Protein AF-A0A920HXW8-F1 (afdb_monomer_lite)

Secondary structure (DSSP, 8-state):
--HHHHHHHHHHHHHHH--HHHHHHHHHH---TT-TTHHHHHHHHHHHHHHHHHT--

Structure (mmCIF, N/CA/C/O backbone):
data_AF-A0A920HXW8-F1
#
_entry.id   AF-A0A920HXW8-F1
#
loop_
_atom_site.group_PDB
_atom_site.id
_atom_site.type_symbol
_atom_site.label_atom_id
_atom_site.label_alt_id
_atom_site.label_comp_id
_atom_site.label_asym_id
_atom_site.label_entity_id
_atom_site.label_seq_id
_atom_site.pdbx_PDB_ins_code
_atom_site.Cartn_x
_atom_site.Cartn_y
_atom_site.Cartn_z
_atom_site.occupancy
_atom_site.B_iso_or_equiv
_atom_site.auth_seq_id
_atom_site.auth_comp_id
_atom_site.auth_asym_id
_atom_site.auth_atom_id
_atom_site.pdbx_PDB_model_num
ATOM 1 N N . MET A 1 1 ? 3.609 -10.853 -13.511 1.00 60.66 1 MET A N 1
ATOM 2 C CA . MET A 1 1 ? 2.382 -10.060 -13.288 1.00 60.66 1 MET A CA 1
ATOM 3 C C . MET A 1 1 ? 2.700 -8.628 -13.666 1.00 60.66 1 MET A C 1
ATOM 5 O O . MET A 1 1 ? 3.745 -8.138 -13.263 1.00 60.66 1 MET A O 1
ATOM 9 N N . ASP A 1 2 ? 1.875 -8.016 -14.504 1.00 87.81 2 ASP A N 1
ATOM 10 C CA . ASP A 1 2 ? 2.061 -6.639 -14.959 1.00 87.81 2 ASP A CA 1
ATOM 11 C C . ASP A 1 2 ? 1.981 -5.666 -13.759 1.00 87.81 2 ASP A C 1
ATOM 13 O O . ASP A 1 2 ? 1.033 -5.743 -12.968 1.00 87.81 2 ASP A O 1
ATOM 17 N N . LYS A 1 3 ? 2.999 -4.808 -13.577 1.00 86.38 3 LYS A N 1
ATOM 18 C CA . LYS A 1 3 ? 3.072 -3.869 -12.441 1.00 86.38 3 LYS A CA 1
ATOM 19 C C . LYS A 1 3 ? 1.934 -2.851 -12.474 1.00 86.38 3 LYS A C 1
ATOM 21 O O . LYS A 1 3 ? 1.405 -2.513 -11.420 1.00 86.38 3 LYS A O 1
ATOM 26 N N . GLU A 1 4 ? 1.520 -2.407 -13.655 1.00 90.50 4 GLU A N 1
ATOM 27 C CA . GLU A 1 4 ? 0.389 -1.497 -13.822 1.00 90.50 4 GLU A CA 1
ATOM 28 C C . GLU A 1 4 ? -0.911 -2.184 -13.391 1.00 90.50 4 GLU A C 1
ATOM 30 O O . GLU A 1 4 ? -1.681 -1.636 -1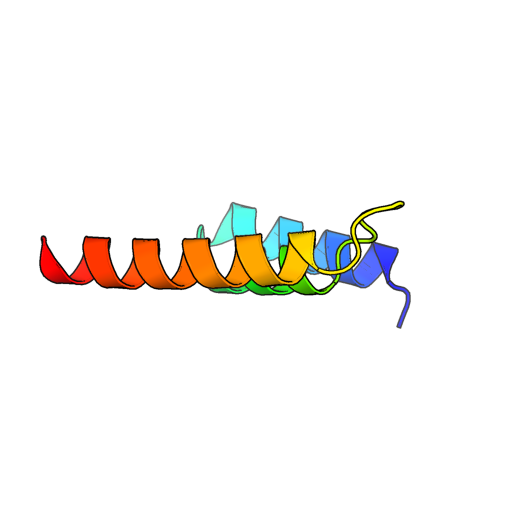2.597 1.00 90.50 4 GLU A O 1
ATOM 35 N N . LYS A 1 5 ? -1.115 -3.440 -13.813 1.00 94.88 5 LYS A N 1
ATOM 36 C CA . LYS A 1 5 ? -2.272 -4.241 -13.381 1.00 94.88 5 LYS A CA 1
ATOM 37 C C . LYS A 1 5 ? -2.293 -4.446 -11.864 1.00 94.88 5 LYS A C 1
ATOM 39 O O . LYS A 1 5 ? -3.359 -4.356 -11.258 1.00 94.88 5 LYS A O 1
ATOM 44 N N . TYR A 1 6 ? -1.138 -4.708 -11.252 1.00 94.50 6 TYR A N 1
ATOM 45 C CA . TYR A 1 6 ? -1.023 -4.843 -9.798 1.00 94.50 6 TYR A CA 1
ATOM 46 C C . TYR A 1 6 ? -1.384 -3.545 -9.068 1.00 94.50 6 TYR A C 1
ATOM 48 O O . TYR A 1 6 ? -2.206 -3.563 -8.153 1.00 94.50 6 TYR A O 1
ATOM 56 N N . MET A 1 7 ? -0.831 -2.413 -9.509 1.00 95.00 7 MET A N 1
ATOM 57 C CA . MET A 1 7 ? -1.120 -1.100 -8.926 1.00 95.00 7 MET A CA 1
ATOM 58 C C . MET A 1 7 ? -2.604 -0.734 -9.058 1.00 95.00 7 MET A C 1
ATOM 60 O O . MET A 1 7 ? -3.211 -0.242 -8.106 1.00 95.00 7 MET A O 1
ATOM 64 N N . LYS A 1 8 ? -3.223 -1.046 -10.203 1.00 95.50 8 LYS A N 1
ATOM 65 C CA . LYS A 1 8 ? -4.660 -0.844 -10.426 1.00 95.50 8 LYS A CA 1
ATOM 66 C C . LYS A 1 8 ? -5.518 -1.699 -9.490 1.00 95.50 8 LYS A C 1
ATOM 68 O O . LYS A 1 8 ? -6.502 -1.202 -8.946 1.00 95.50 8 LYS A O 1
ATOM 73 N N . ASP A 1 9 ? -5.146 -2.960 -9.269 1.00 96.69 9 ASP A N 1
ATOM 74 C CA . ASP A 1 9 ? -5.842 -3.853 -8.333 1.00 96.69 9 ASP A CA 1
ATOM 75 C C . ASP A 1 9 ? -5.758 -3.346 -6.882 1.00 96.69 9 ASP A C 1
ATOM 77 O O . ASP A 1 9 ? -6.775 -3.289 -6.186 1.00 96.69 9 ASP A O 1
ATOM 81 N N . LEU A 1 10 ? -4.578 -2.891 -6.444 1.00 96.75 10 LEU A N 1
ATOM 82 C CA . LEU A 1 10 ? -4.401 -2.265 -5.129 1.00 96.75 10 LEU A CA 1
ATOM 83 C C . LEU A 1 10 ? -5.279 -1.017 -4.970 1.00 96.75 10 LEU A C 1
ATOM 85 O O . LEU A 1 10 ? -5.956 -0.870 -3.951 1.00 96.75 10 LEU A O 1
ATOM 89 N N . TRP A 1 11 ? -5.329 -0.156 -5.990 1.00 95.44 11 TRP A N 1
ATOM 90 C CA . TRP A 1 11 ? -6.161 1.048 -5.978 1.00 95.44 11 TRP A CA 1
ATOM 91 C C . TRP A 1 11 ? -7.660 0.737 -5.871 1.00 95.44 11 TRP A C 1
ATOM 93 O O . TRP A 1 11 ? -8.381 1.369 -5.095 1.00 95.44 11 TRP A O 1
ATOM 103 N N . ILE A 1 12 ? -8.141 -0.266 -6.611 1.00 97.75 12 ILE A N 1
ATOM 104 C CA . ILE A 1 12 ? -9.541 -0.713 -6.550 1.00 97.75 12 ILE A CA 1
ATOM 105 C C . ILE A 1 12 ? -9.871 -1.254 -5.153 1.00 97.75 12 ILE A C 1
ATOM 107 O O . ILE A 1 12 ? -10.886 -0.873 -4.562 1.00 97.75 12 ILE A O 1
ATOM 111 N N . LYS A 1 13 ? -9.005 -2.110 -4.596 1.00 97.31 13 LYS A N 1
ATOM 112 C CA . LYS A 1 13 ? -9.184 -2.682 -3.253 1.00 97.31 13 LYS A CA 1
ATOM 113 C C . LYS A 1 13 ? -9.193 -1.606 -2.170 1.00 97.31 13 LYS A C 1
ATOM 115 O O . LYS A 1 13 ? -10.066 -1.639 -1.296 1.00 97.31 13 LYS A O 1
ATOM 120 N N . TYR A 1 14 ? -8.286 -0.633 -2.254 1.00 96.88 14 TYR A N 1
ATOM 121 C CA . TYR A 1 14 ? -8.274 0.523 -1.361 1.00 96.88 14 TYR A CA 1
ATOM 122 C C . TYR A 1 14 ? -9.580 1.313 -1.457 1.00 96.88 14 TYR A C 1
ATOM 124 O O . TYR A 1 14 ? -10.214 1.563 -0.439 1.00 96.88 14 TYR A O 1
ATOM 132 N N . ASN A 1 15 ? -10.049 1.659 -2.658 1.00 96.31 15 ASN A N 1
ATOM 133 C CA . ASN A 1 15 ? -11.270 2.454 -2.786 1.00 96.31 15 ASN A CA 1
ATOM 134 C C . ASN A 1 15 ? -12.525 1.760 -2.265 1.00 96.31 15 ASN A C 1
ATOM 136 O O . ASN A 1 15 ? -13.395 2.440 -1.725 1.00 96.31 15 ASN A O 1
ATOM 140 N N . LYS A 1 16 ? -12.599 0.430 -2.380 1.00 97.44 16 LYS A N 1
ATOM 141 C CA . LYS A 1 16 ? -13.729 -0.352 -1.870 1.00 97.44 16 LYS A CA 1
ATOM 142 C C . LYS A 1 16 ? -13.725 -0.493 -0.345 1.00 97.44 16 LYS A C 1
ATOM 144 O O . LYS A 1 16 ? -14.784 -0.443 0.265 1.00 97.44 16 LYS A O 1
ATOM 149 N N . SER A 1 17 ? -12.558 -0.727 0.253 1.00 95.81 17 SER A N 1
ATOM 150 C CA . SER A 1 17 ? -12.439 -1.086 1.678 1.00 95.81 17 SER A CA 1
ATOM 151 C C . SER A 1 17 ? -11.977 0.054 2.581 1.00 95.81 17 SER A C 1
ATOM 153 O O . SER A 1 17 ? -12.126 -0.036 3.792 1.00 95.81 17 SER A O 1
ATOM 155 N N . LYS A 1 18 ? -11.340 1.075 2.000 1.00 92.56 18 LYS A N 1
ATOM 156 C CA . LYS A 1 18 ? -10.547 2.108 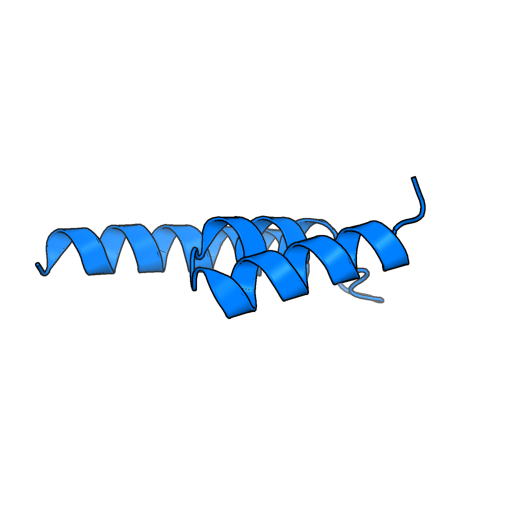2.683 1.00 92.56 18 LYS A CA 1
ATOM 157 C C . LYS A 1 18 ? -9.470 1.559 3.630 1.00 92.56 18 LYS A C 1
ATOM 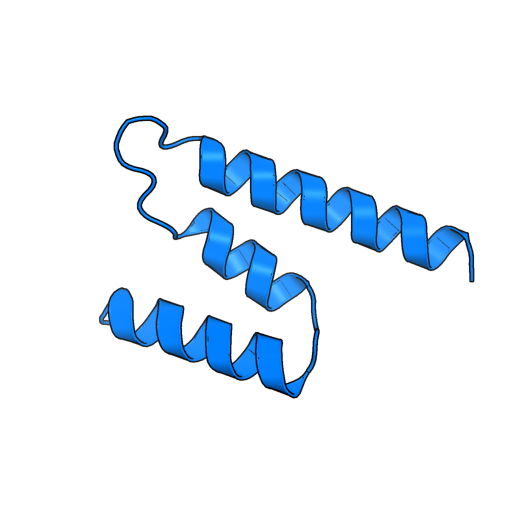159 O O . LYS A 1 18 ? -8.929 2.302 4.438 1.00 92.56 18 LYS A O 1
ATOM 164 N N . ASN A 1 19 ? -9.092 0.288 3.469 1.00 93.06 19 ASN A N 1
ATOM 165 C CA . ASN A 1 19 ? -8.037 -0.350 4.245 1.00 93.06 19 ASN A CA 1
ATOM 166 C C . ASN A 1 19 ? -6.663 0.192 3.819 1.00 93.06 19 ASN A C 1
ATOM 168 O O . ASN A 1 19 ? -6.216 -0.042 2.689 1.00 93.06 19 ASN A O 1
ATOM 172 N N . ILE A 1 20 ? -6.000 0.899 4.738 1.00 94.12 20 ILE A N 1
ATOM 173 C CA . ILE A 1 20 ? -4.710 1.570 4.529 1.00 94.12 20 ILE A CA 1
ATOM 174 C C . ILE A 1 20 ? -3.615 0.601 4.057 1.00 94.12 20 ILE A C 1
ATOM 176 O O . ILE A 1 20 ? -2.761 1.002 3.268 1.00 94.12 20 ILE A O 1
ATOM 180 N N . ASN A 1 21 ? -3.694 -0.691 4.395 1.00 94.38 21 ASN A N 1
ATOM 181 C CA . ASN A 1 21 ? -2.717 -1.695 3.956 1.00 94.38 21 ASN A CA 1
ATOM 182 C C . ASN A 1 21 ? -2.598 -1.790 2.422 1.00 94.38 21 ASN A C 1
ATOM 184 O O . ASN A 1 21 ? -1.531 -2.109 1.896 1.00 94.38 21 ASN A O 1
ATOM 188 N N . TYR A 1 22 ? -3.682 -1.541 1.675 1.00 96.69 22 TYR A N 1
ATOM 189 C CA . TYR A 1 22 ? -3.622 -1.525 0.208 1.00 96.69 22 TYR A CA 1
ATOM 190 C C . TYR A 1 22 ? -2.890 -0.293 -0.325 1.00 96.69 22 TYR A C 1
ATOM 192 O O . TYR A 1 22 ? -2.176 -0.394 -1.322 1.00 96.69 22 TYR A O 1
ATOM 200 N N . LEU A 1 23 ? -3.037 0.845 0.355 1.00 94.62 23 LEU A N 1
ATOM 201 C CA . LEU A 1 23 ? -2.349 2.084 0.011 1.00 94.62 23 LEU A CA 1
ATOM 202 C C . LEU A 1 23 ? -0.851 1.984 0.325 1.00 94.62 23 LEU A C 1
ATOM 204 O O . LEU A 1 23 ? -0.036 2.334 -0.520 1.00 94.62 23 LEU A O 1
ATOM 208 N N . GLN A 1 24 ? -0.491 1.401 1.472 1.00 95.94 24 GLN A N 1
ATOM 209 C CA . GLN A 1 24 ? 0.899 1.109 1.841 1.00 95.94 24 GLN A CA 1
ATOM 210 C C . GLN A 1 24 ? 1.614 0.272 0.774 1.00 95.94 24 GLN A C 1
ATOM 212 O O . GLN A 1 24 ? 2.648 0.677 0.243 1.00 95.94 24 GLN A O 1
ATOM 217 N N . LYS A 1 25 ? 1.003 -0.849 0.366 1.00 95.19 25 LYS A N 1
ATOM 218 C CA . LYS A 1 25 ? 1.543 -1.710 -0.698 1.00 95.19 25 LYS A CA 1
ATOM 219 C C . LYS A 1 25 ? 1.688 -0.980 -2.030 1.00 95.19 25 LYS A C 1
ATOM 221 O O . LYS A 1 25 ? 2.625 -1.264 -2.774 1.00 95.19 25 LYS A O 1
ATOM 226 N N . ALA A 1 26 ? 0.772 -0.066 -2.350 1.00 95.06 26 ALA A N 1
ATOM 227 C CA . ALA A 1 26 ? 0.867 0.733 -3.565 1.00 95.06 26 ALA A CA 1
ATOM 228 C C . ALA A 1 26 ? 2.066 1.688 -3.485 1.00 95.06 26 ALA A C 1
ATOM 230 O O . ALA A 1 26 ? 2.868 1.730 -4.413 1.00 95.06 26 ALA A O 1
ATOM 231 N N . CYS A 1 27 ? 2.243 2.385 -2.361 1.00 94.81 27 CYS A N 1
ATOM 232 C CA . CYS A 1 27 ? 3.372 3.287 -2.142 1.00 94.81 27 CYS A CA 1
ATOM 233 C C . CYS A 1 27 ? 4.721 2.561 -2.223 1.00 94.81 27 CYS A C 1
ATOM 235 O O . CYS A 1 27 ? 5.613 3.041 -2.915 1.00 94.81 27 CYS A O 1
ATOM 237 N N . GLU A 1 28 ? 4.857 1.373 -1.629 1.00 92.75 28 GLU A N 1
ATOM 238 C CA . GLU A 1 28 ? 6.091 0.568 -1.703 1.00 92.75 28 GLU A CA 1
ATOM 239 C C . GLU A 1 28 ? 6.487 0.168 -3.127 1.00 92.75 28 GLU A C 1
ATOM 241 O O . GLU A 1 28 ? 7.667 -0.021 -3.415 1.00 92.75 28 GLU A O 1
ATOM 246 N N . ASN A 1 29 ? 5.503 0.012 -4.013 1.00 91.12 29 ASN A N 1
ATOM 247 C CA . ASN A 1 29 ? 5.707 -0.469 -5.378 1.00 91.12 29 ASN A CA 1
ATOM 248 C C . ASN A 1 29 ? 5.645 0.650 -6.429 1.00 91.12 29 ASN A C 1
ATOM 250 O O . ASN A 1 29 ? 5.847 0.383 -7.618 1.00 91.12 29 ASN A O 1
ATOM 254 N N . ALA A 1 30 ? 5.367 1.887 -6.015 1.00 90.88 30 ALA A N 1
ATOM 255 C CA . ALA A 1 30 ? 5.221 3.016 -6.917 1.00 90.88 30 ALA A CA 1
ATOM 256 C C . ALA A 1 30 ? 6.585 3.469 -7.481 1.00 90.88 30 ALA A C 1
ATOM 258 O O . ALA A 1 30 ? 7.570 3.569 -6.744 1.00 90.88 30 ALA A O 1
ATOM 259 N N . PRO A 1 31 ? 6.668 3.767 -8.790 1.00 87.31 31 PRO A N 1
ATOM 260 C CA . PRO A 1 31 ? 7.909 4.185 -9.428 1.00 87.31 31 PRO A CA 1
ATOM 261 C C . PRO A 1 31 ? 8.158 5.686 -9.213 1.00 87.31 31 PRO A C 1
ATOM 263 O O . PRO A 1 31 ? 7.903 6.508 -10.090 1.00 87.31 31 PRO A O 1
ATOM 266 N N . PHE A 1 32 ? 8.663 6.059 -8.037 1.00 89.50 32 PHE A N 1
ATOM 267 C CA . PHE A 1 32 ? 9.094 7.432 -7.760 1.00 89.50 32 PHE A CA 1
ATOM 268 C C . PHE A 1 32 ? 10.421 7.733 -8.471 1.00 89.50 32 PHE A C 1
ATOM 270 O O . PHE A 1 32 ? 11.509 7.490 -7.943 1.00 89.50 32 PHE A O 1
ATOM 277 N N . PHE A 1 33 ? 10.335 8.241 -9.702 1.00 80.44 33 PHE A N 1
ATOM 278 C CA . PHE A 1 33 ? 11.502 8.575 -10.519 1.00 80.44 33 PHE A CA 1
ATOM 279 C C . PHE A 1 33 ? 12.324 9.691 -9.849 1.00 80.44 33 PHE A C 1
ATOM 281 O O . PHE A 1 33 ? 11.838 10.802 -9.653 1.00 80.44 33 PHE A O 1
ATOM 288 N N . GLY A 1 34 ? 13.560 9.371 -9.452 1.00 88.62 34 GLY A N 1
ATOM 289 C CA . GLY A 1 34 ? 14.489 10.277 -8.761 1.00 88.62 34 GLY A CA 1
ATOM 290 C C . GLY A 1 34 ? 14.565 10.101 -7.240 1.00 88.62 34 GLY A C 1
ATOM 291 O O . GLY A 1 34 ? 15.563 10.495 -6.652 1.00 88.62 34 GLY A O 1
ATOM 292 N N . ASN A 1 35 ? 13.574 9.462 -6.608 1.00 91.25 35 ASN A N 1
ATOM 293 C CA . ASN A 1 35 ? 13.539 9.252 -5.155 1.00 91.25 35 ASN A CA 1
ATOM 294 C C . ASN A 1 35 ? 12.984 7.856 -4.816 1.00 91.25 35 ASN A C 1
ATOM 296 O O . ASN A 1 35 ? 11.859 7.742 -4.327 1.00 91.25 35 ASN A O 1
ATOM 300 N N . PRO A 1 36 ? 13.740 6.773 -5.068 1.00 86.25 36 PRO A N 1
ATOM 301 C CA . PRO A 1 36 ? 13.247 5.401 -4.906 1.00 86.25 36 PRO A CA 1
ATOM 302 C C . PRO A 1 36 ? 12.825 5.056 -3.467 1.00 86.25 36 PRO A C 1
ATOM 304 O O . PRO A 1 36 ? 12.027 4.144 -3.260 1.00 86.25 36 PRO A O 1
ATOM 307 N N . GLU A 1 37 ? 13.330 5.779 -2.466 1.00 93.25 37 GLU A N 1
ATOM 308 C CA . GLU A 1 37 ? 12.986 5.574 -1.053 1.00 93.25 37 GLU A CA 1
ATOM 309 C C . GLU A 1 37 ? 11.660 6.232 -0.647 1.0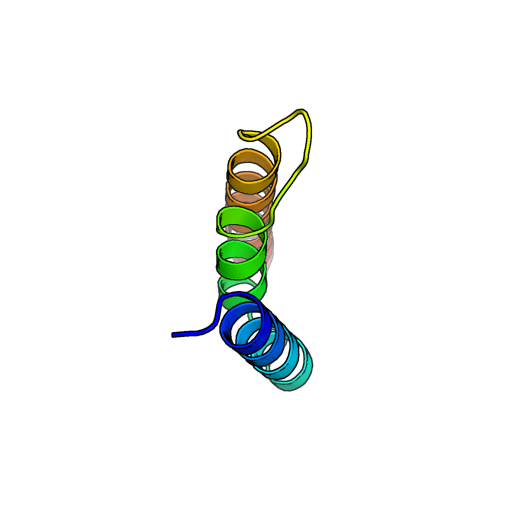0 93.25 37 GLU A C 1
ATOM 311 O O . GLU A 1 37 ? 11.055 5.827 0.345 1.00 93.25 37 GLU A O 1
ATOM 316 N N . MET A 1 38 ? 11.156 7.181 -1.443 1.00 94.75 38 MET A N 1
ATOM 317 C CA . MET A 1 38 ? 9.939 7.943 -1.143 1.00 94.75 38 MET A CA 1
ATOM 318 C C . MET A 1 38 ? 8.730 7.034 -0.906 1.00 94.75 38 MET A C 1
ATOM 320 O O . MET A 1 38 ? 7.960 7.243 0.027 1.00 94.75 38 MET A O 1
ATOM 324 N N . GLY A 1 39 ? 8.583 5.981 -1.712 1.00 94.06 39 GLY A N 1
ATOM 325 C CA . GLY A 1 39 ? 7.479 5.037 -1.569 1.00 94.06 39 GLY A CA 1
ATOM 326 C C . GLY A 1 39 ? 7.498 4.253 -0.260 1.00 94.06 39 GLY A C 1
ATOM 327 O O . GLY A 1 39 ? 6.447 4.025 0.342 1.00 94.06 39 GLY A O 1
ATOM 328 N N . LYS A 1 40 ? 8.696 3.896 0.215 1.00 92.75 40 LYS A N 1
ATOM 329 C CA . LYS A 1 40 ? 8.881 3.216 1.501 1.00 92.75 40 LYS A CA 1
ATOM 330 C C . LYS A 1 40 ? 8.558 4.150 2.661 1.00 92.75 40 LYS A C 1
ATOM 332 O O . LYS A 1 40 ? 7.855 3.741 3.580 1.00 92.75 40 LYS A O 1
ATOM 337 N N . GLU A 1 41 ? 9.014 5.399 2.587 1.00 96.12 41 GLU A N 1
ATOM 338 C CA . GLU A 1 41 ? 8.753 6.389 3.634 1.00 96.12 41 GLU A CA 1
ATOM 339 C C . GLU 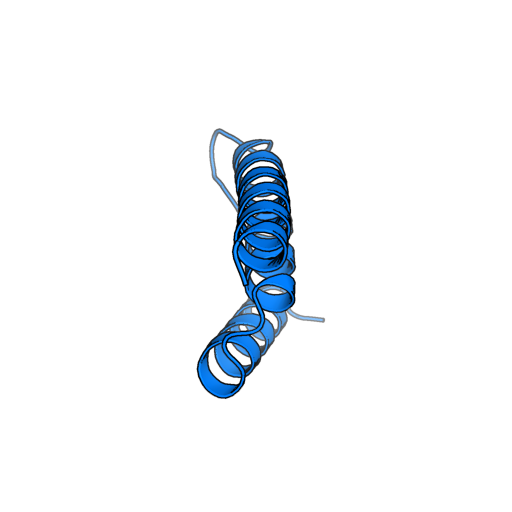A 1 41 ? 7.255 6.699 3.754 1.00 96.12 41 GLU A C 1
ATOM 341 O O . GLU A 1 41 ? 6.702 6.667 4.850 1.00 96.12 41 GLU A O 1
ATOM 346 N N . ILE A 1 42 ? 6.552 6.882 2.630 1.00 95.00 42 ILE A N 1
ATOM 347 C CA . ILE A 1 42 ? 5.094 7.075 2.644 1.00 95.00 42 ILE A CA 1
ATOM 348 C C . ILE A 1 42 ? 4.385 5.847 3.242 1.00 95.00 42 ILE A C 1
ATOM 350 O O . ILE A 1 42 ? 3.484 6.005 4.065 1.00 95.00 42 ILE A O 1
ATOM 354 N N . SER A 1 43 ? 4.791 4.626 2.869 1.00 94.56 43 SER A N 1
ATOM 355 C CA . SER A 1 43 ? 4.219 3.389 3.430 1.00 94.56 43 SER A CA 1
ATOM 356 C C . SER A 1 43 ? 4.375 3.318 4.952 1.00 94.56 43 SER A C 1
ATOM 358 O O . SER A 1 43 ? 3.420 3.001 5.669 1.00 94.56 43 SER A O 1
ATOM 360 N N . LYS A 1 44 ? 5.560 3.677 5.455 1.00 94.81 44 LYS A N 1
ATOM 361 C CA . LYS A 1 44 ? 5.862 3.723 6.886 1.00 94.81 44 LYS A CA 1
ATOM 362 C C . LYS A 1 44 ? 4.977 4.736 7.619 1.00 94.81 44 LYS A C 1
ATOM 364 O O . LYS A 1 44 ? 4.291 4.351 8.564 1.00 94.81 44 LYS A O 1
ATOM 369 N N . LEU A 1 45 ? 4.917 5.981 7.138 1.00 95.62 45 LEU A N 1
ATOM 370 C CA . LEU A 1 45 ? 4.098 7.048 7.734 1.00 95.62 45 LEU A CA 1
ATOM 371 C C . LEU A 1 45 ? 2.611 6.676 7.787 1.00 95.62 45 LEU A C 1
ATOM 373 O O . LEU A 1 45 ? 1.932 6.929 8.780 1.00 95.62 45 LEU A O 1
ATOM 377 N N . LEU A 1 46 ? 2.097 6.029 6.738 1.00 93.81 46 LEU A N 1
ATOM 378 C CA . LEU A 1 46 ? 0.721 5.531 6.718 1.00 93.81 46 LEU A CA 1
ATOM 379 C C . LEU A 1 46 ? 0.462 4.487 7.815 1.00 93.81 46 LEU A C 1
ATOM 381 O O . LEU A 1 46 ? -0.614 4.488 8.411 1.00 93.81 46 LEU A O 1
ATOM 385 N N . GLY A 1 47 ? 1.435 3.621 8.102 1.00 92.75 47 GLY A N 1
ATOM 386 C CA . GLY A 1 47 ? 1.331 2.626 9.171 1.00 92.75 47 GLY A CA 1
ATOM 387 C C . GLY A 1 47 ? 1.325 3.259 10.559 1.00 92.75 47 GLY A C 1
ATOM 388 O O . GLY A 1 47 ? 0.510 2.889 11.401 1.00 92.75 47 GLY A O 1
ATOM 389 N N . GLU A 1 48 ? 2.185 4.251 10.779 1.00 93.06 48 GLU A N 1
ATOM 390 C CA . GLU A 1 48 ? 2.232 5.016 12.029 1.00 93.06 48 GLU A CA 1
ATOM 391 C C . GLU A 1 48 ? 0.914 5.766 12.278 1.00 93.06 48 GLU A C 1
ATOM 393 O O . GLU A 1 48 ? 0.364 5.702 13.377 1.00 93.06 48 GLU A O 1
ATOM 398 N N . LEU A 1 49 ? 0.347 6.401 11.244 1.00 90.06 49 LEU A N 1
ATOM 399 C CA . LEU A 1 49 ? -0.955 7.071 11.327 1.00 90.06 49 LEU A CA 1
ATOM 400 C C . LEU A 1 49 ? -2.100 6.105 11.656 1.00 90.06 49 LEU A C 1
ATOM 402 O O . LEU A 1 49 ? -2.989 6.452 12.433 1.00 90.06 49 LEU A O 1
ATOM 406 N N . GLU A 1 50 ? -2.089 4.901 11.084 1.00 88.25 50 GLU A N 1
ATOM 407 C CA . GLU A 1 50 ? -3.104 3.882 11.366 1.00 88.25 50 GLU A CA 1
ATOM 408 C C . GLU A 1 50 ? -3.024 3.386 12.820 1.00 88.25 50 GLU A C 1
ATOM 410 O O . GLU A 1 50 ? -4.053 3.158 13.457 1.00 88.25 50 GLU A O 1
ATOM 415 N N . ILE A 1 51 ? -1.811 3.249 13.368 1.00 86.06 51 ILE A N 1
ATOM 416 C CA . ILE A 1 51 ? -1.597 2.912 14.784 1.00 86.06 51 ILE A CA 1
ATOM 417 C C . ILE A 1 51 ? -2.123 4.034 15.683 1.00 86.06 51 ILE A C 1
ATOM 419 O O . ILE A 1 51 ? -2.841 3.762 16.642 1.00 86.06 51 ILE A O 1
ATOM 423 N N . LEU A 1 52 ? -1.802 5.291 15.363 1.00 84.81 52 LEU A N 1
ATOM 424 C CA . LEU A 1 52 ? -2.253 6.444 16.141 1.00 84.81 52 LEU A CA 1
ATOM 425 C C . LEU A 1 52 ? -3.781 6.549 16.182 1.00 84.81 52 LEU A C 1
ATOM 427 O O . LEU A 1 52 ? -4.330 6.765 17.257 1.00 84.81 52 LEU A O 1
ATOM 431 N N . LYS A 1 53 ? -4.471 6.338 15.052 1.00 83.62 53 LYS A N 1
ATOM 432 C CA . LYS A 1 53 ? -5.944 6.345 15.010 1.00 83.62 53 LYS A CA 1
ATOM 433 C C . LYS A 1 53 ? -6.561 5.323 15.960 1.00 83.62 53 LYS A C 1
ATOM 435 O O . LYS A 1 53 ? -7.434 5.685 16.735 1.00 83.62 53 LYS A O 1
ATOM 440 N N . LYS A 1 54 ? -6.055 4.087 15.952 1.00 81.19 54 LYS A N 1
ATOM 441 C CA . LYS A 1 54 ? -6.561 3.004 16.812 1.00 81.19 54 LYS A CA 1
ATOM 442 C C . LYS A 1 54 ? -6.372 3.262 18.303 1.00 81.19 54 LYS A C 1
ATOM 444 O O . LYS A 1 54 ? -7.090 2.687 19.104 1.00 81.19 54 LYS A O 1
ATOM 449 N N . ASN A 1 55 ? -5.395 4.086 18.675 1.00 77.00 55 ASN A N 1
ATOM 450 C CA . ASN A 1 55 ? -5.130 4.427 20.072 1.00 77.00 55 ASN A CA 1
ATOM 451 C C . ASN A 1 55 ? -5.995 5.598 20.576 1.00 77.00 55 ASN A C 1
ATOM 453 O O . ASN A 1 55 ? -5.924 5.932 21.758 1.00 77.00 55 ASN A O 1
ATOM 457 N N . CYS A 1 56 ? -6.759 6.250 19.694 1.00 61.66 56 CYS A N 1
ATOM 458 C CA . CYS A 1 56 ? -7.660 7.356 20.028 1.00 61.66 56 CYS A CA 1
ATOM 459 C C . CYS A 1 56 ? -9.150 6.968 19.999 1.00 61.66 56 CYS A C 1
ATOM 461 O O . CYS A 1 56 ? -9.982 7.814 20.326 1.00 61.66 56 CYS A O 1
ATOM 463 N N . GLU A 1 57 ? -9.474 5.737 19.597 1.00 54.84 57 GLU A N 1
ATOM 464 C CA . GLU A 1 57 ? -10.824 5.144 19.592 1.00 54.84 57 GLU A CA 1
ATOM 465 C C . GLU A 1 57 ? -11.032 4.249 20.821 1.00 54.84 57 GLU A C 1
ATOM 467 O O . GLU A 1 57 ? -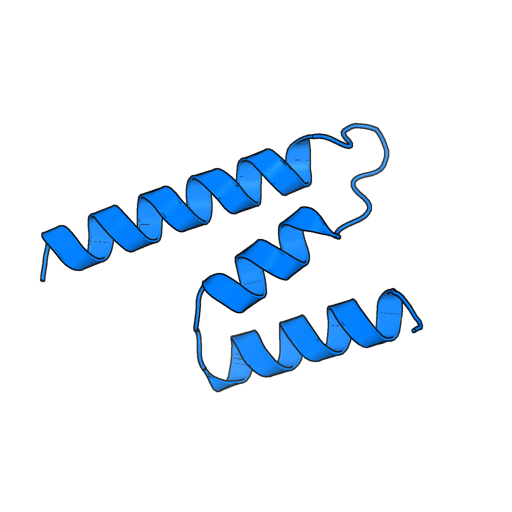12.162 4.262 21.360 1.00 54.84 57 GLU A O 1
#

Foldseek 3Di:
DDLVVLLVVLVVVCVVPVPLQSVLVNLLSDPPVPCNCRSVVVSVVSVVVVVVVVVVD

pLDDT: mean 90.49, std 8.71, range [54.84, 97.75]

Radius of gyration: 12.38 Å; chains: 1; bounding box: 28×20×35 Å

Sequence (57 aa):
MDKEKYMKDLWIKYNKSKNINYLQKACENAPFFGNPEMGKEISKLLGELEILKKNCE